Protein AF-0000000072513596 (afdb_homodimer)

Foldseek 3Di:
DAAEAEAEPPHDPVVVVVCVVVVVVVCVVVVDPHYDYHHDPVCPDPVNVVVRVD/DAAEAEAEPPHDPVVVVVCVVVVVVVCVVVVHPHYDYHHDPVCPDPVNVVVRVD

InterPro domains:
  IPR002108 Actin-depolymerising factor homology domain [PF00241] (1-53)
  IPR002108 Actin-depolymerising factor homology domain [PS51263] (1-54)
  IPR01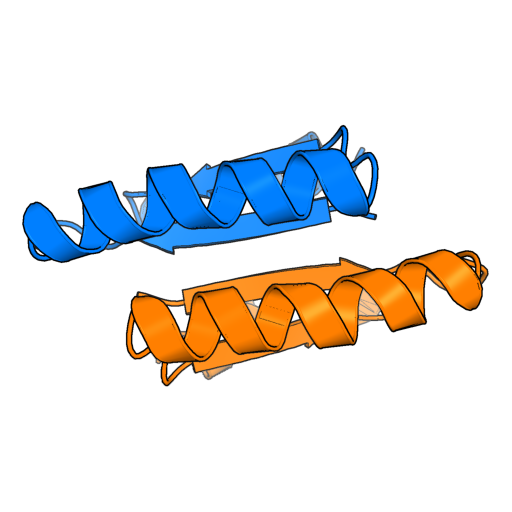1171 Glia maturation factor [PTHR11249] (1-53)
  IPR029006 ADF-H/Gelsolin-like domain superfamily [G3DSA:3.40.20.10] (1-54)

pLDDT: mean 92.99, std 3.48, range [76.69, 97.0]

Structure (mmCIF, N/CA/C/O backbone):
data_AF-0000000072513596-model_v1
#
loop_
_entity.id
_entity.type
_entity.pdbx_description
1 polymer 'ADF-H domain-containing protein'
#
loop_
_atom_site.group_PDB
_atom_site.id
_atom_site.type_symbol
_atom_site.label_atom_id
_atom_site.label_alt_id
_atom_site.label_comp_id
_atom_site.label_asym_id
_atom_site.label_entity_id
_atom_site.label_seq_id
_atom_site.pdbx_PDB_ins_code
_atom_site.Cartn_x
_atom_site.Cartn_y
_atom_site.Cartn_z
_atom_site.occupancy
_atom_site.B_iso_or_equiv
_atom_site.auth_seq_id
_atom_site.auth_comp_id
_atom_site.auth_asym_id
_atom_site.auth_atom_id
_atom_site.pdbx_PDB_model_num
ATOM 1 N N . MET A 1 1 ? -2.111 -9.82 -5.684 1 90.88 1 MET A N 1
ATOM 2 C CA . MET A 1 1 ? -1.51 -8.5 -5.52 1 90.88 1 MET A CA 1
ATOM 3 C C . MET A 1 1 ? -2.508 -7.52 -4.906 1 90.88 1 MET A C 1
ATOM 5 O O . MET A 1 1 ? -3.701 -7.578 -5.203 1 90.88 1 MET A O 1
ATOM 9 N N . CYS A 1 2 ? -2.125 -6.641 -3.889 1 94.62 2 CYS A N 1
ATOM 10 C CA . CYS A 1 2 ? -3.014 -5.723 -3.182 1 94.62 2 CYS A CA 1
ATOM 11 C C . CYS A 1 2 ? -2.299 -4.422 -2.848 1 94.62 2 CYS A C 1
ATOM 13 O O . CYS A 1 2 ? -1.166 -4.434 -2.363 1 94.62 2 CYS A O 1
ATOM 15 N N . LEU A 1 3 ? -2.945 -3.297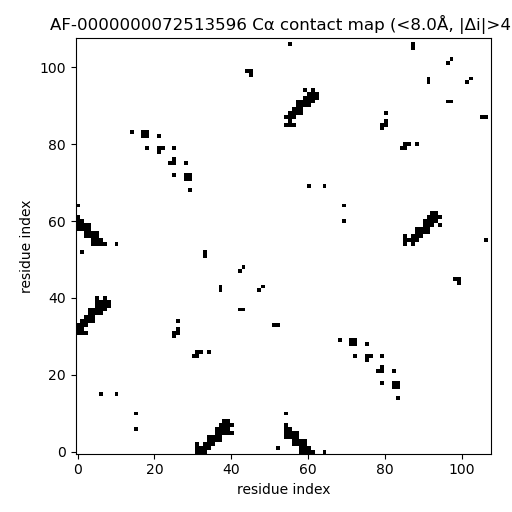 -3.246 1 96.81 3 LEU A N 1
ATOM 16 C CA . LEU A 1 3 ? -2.463 -1.968 -2.889 1 96.81 3 LEU A CA 1
ATOM 17 C C . LEU A 1 3 ? -3.227 -1.416 -1.69 1 96.81 3 LEU A C 1
ATOM 19 O O . LEU A 1 3 ? -4.461 -1.371 -1.702 1 96.81 3 LEU A O 1
ATOM 23 N N . VAL A 1 4 ? -2.477 -1.055 -0.663 1 94.62 4 VAL A N 1
ATOM 24 C CA . VAL A 1 4 ? -3.039 -0.377 0.5 1 94.62 4 VAL A CA 1
ATOM 25 C C . VAL A 1 4 ? -2.414 1.009 0.644 1 94.62 4 VAL A C 1
ATOM 27 O O . VAL A 1 4 ? -1.189 1.146 0.651 1 94.62 4 VAL A O 1
ATOM 30 N N . PHE A 1 5 ? -3.23 2.01 0.774 1 96.38 5 PHE A N 1
ATOM 31 C CA . PHE A 1 5 ? -2.748 3.375 0.959 1 96.38 5 PHE A CA 1
ATOM 32 C C . PHE A 1 5 ? -3.307 3.977 2.242 1 96.38 5 PHE A C 1
ATOM 34 O O . PHE A 1 5 ? -4.523 4.066 2.416 1 96.38 5 PHE A O 1
ATOM 41 N N . TYR A 1 6 ? -2.418 4.328 3.1 1 94.31 6 TYR A N 1
ATOM 42 C CA . TYR A 1 6 ? -2.811 5.031 4.316 1 94.31 6 TYR A CA 1
ATOM 43 C C . TYR A 1 6 ? -2.68 6.539 4.141 1 94.31 6 TYR A C 1
ATOM 45 O O . TYR A 1 6 ? -1.603 7.043 3.812 1 94.31 6 TYR A O 1
ATOM 53 N N . SER A 1 7 ? -3.715 7.16 4.336 1 94.06 7 SER A N 1
ATOM 54 C CA . SER A 1 7 ? -3.805 8.617 4.281 1 94.06 7 SER A CA 1
ATOM 55 C C . SER A 1 7 ? -4.402 9.18 5.562 1 94.06 7 SER A C 1
ATOM 57 O O . SER A 1 7 ? -5.625 9.242 5.711 1 94.06 7 SER A O 1
ATOM 59 N N . PRO A 1 8 ? -3.561 9.625 6.512 1 90.19 8 PRO A N 1
ATOM 60 C CA . PRO A 1 8 ? -4.055 10.094 7.805 1 90.19 8 PRO A CA 1
ATOM 61 C C . PRO A 1 8 ? -4.953 11.32 7.684 1 90.19 8 PRO A C 1
ATOM 63 O O . PRO A 1 8 ? -4.906 12.023 6.672 1 90.19 8 PRO A O 1
ATOM 66 N N . PRO A 1 9 ? -5.715 11.453 8.844 1 89.69 9 PRO A N 1
ATOM 67 C CA . PRO A 1 9 ? -6.539 12.664 8.859 1 89.69 9 PRO A CA 1
ATOM 68 C C . PRO A 1 9 ? -5.711 13.945 8.781 1 89.69 9 PRO A C 1
ATOM 70 O O . PRO A 1 9 ? -4.645 14.039 9.398 1 89.69 9 PRO A O 1
ATOM 73 N N . GLY A 1 10 ? -6.059 14.859 7.98 1 89.75 10 GLY A N 1
ATOM 74 C CA . GLY A 1 10 ? -5.383 16.141 7.855 1 89.75 10 GLY A CA 1
ATOM 75 C C . GLY A 1 10 ? -4.438 16.203 6.672 1 89.75 10 GLY A C 1
ATOM 76 O O . GLY A 1 10 ? -3.74 17.203 6.48 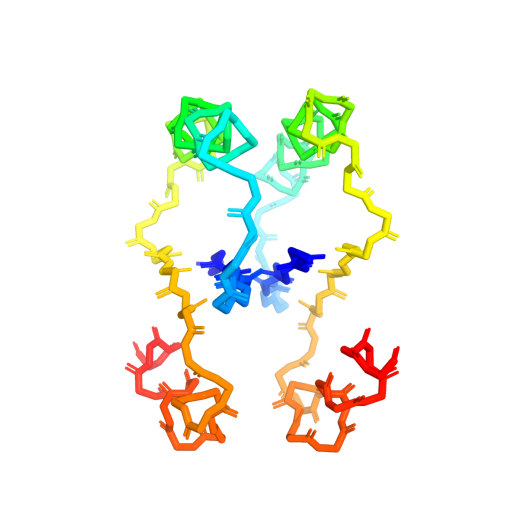1 89.75 10 GLY A O 1
ATOM 77 N N . CYS A 1 11 ? -4.223 15.125 6.113 1 91.88 11 CYS A N 1
ATOM 78 C CA . CYS A 1 11 ? -3.4 15.133 4.906 1 91.88 11 CYS A CA 1
ATOM 79 C C . CYS A 1 11 ? -3.863 16.203 3.936 1 91.88 11 CYS A C 1
ATOM 81 O O . CYS A 1 11 ? -5.047 16.547 3.896 1 91.88 11 CYS A O 1
ATOM 83 N N . SER A 1 12 ? -2.922 16.781 3.133 1 93.25 12 SER A N 1
ATOM 84 C CA . SER A 1 12 ? -3.229 17.812 2.148 1 93.25 12 SER A CA 1
ATOM 85 C C . SER A 1 12 ? -4.223 17.297 1.108 1 93.25 12 SER A C 1
ATOM 87 O O . SER A 1 12 ? -4.008 16.266 0.493 1 93.25 12 SER A O 1
ATOM 89 N N . PRO A 1 13 ? -5.316 18.109 0.848 1 94 13 PRO A N 1
ATOM 90 C CA . PRO A 1 13 ? -6.254 17.734 -0.215 1 94 13 PRO A CA 1
ATOM 91 C C . PRO A 1 13 ? -5.578 17.609 -1.58 1 94 13 PRO A C 1
ATOM 93 O O . PRO A 1 13 ? -5.938 16.734 -2.375 1 94 13 PRO A O 1
ATOM 96 N N . GLU A 1 14 ? -4.68 18.453 -1.83 1 95.81 14 GLU A N 1
ATOM 97 C CA . GLU A 1 14 ? -3.955 18.391 -3.094 1 95.81 14 GLU A CA 1
ATOM 98 C C . GLU A 1 14 ? -3.213 17.078 -3.25 1 95.81 14 GLU A C 1
ATOM 100 O O . GLU A 1 14 ? -3.266 16.438 -4.312 1 95.81 14 GLU A O 1
ATOM 105 N N . LEU A 1 15 ? -2.531 16.625 -2.24 1 93.94 15 LEU A N 1
ATOM 106 C CA . LEU A 1 15 ? -1.828 15.344 -2.275 1 93.94 15 LEU A CA 1
ATOM 107 C C . LEU A 1 15 ? -2.809 14.188 -2.436 1 93.94 15 LEU A C 1
ATOM 109 O O . LEU A 1 15 ? -2.537 13.234 -3.168 1 93.94 15 LEU A O 1
ATOM 113 N N . GLN A 1 16 ? -3.922 14.32 -1.779 1 93.69 16 GLN A N 1
ATOM 114 C CA . GLN A 1 16 ? -4.969 13.312 -1.918 1 93.69 16 GLN A CA 1
ATOM 115 C C . GLN A 1 16 ? -5.465 13.227 -3.357 1 93.69 16 GLN A C 1
ATOM 117 O O . GLN A 1 16 ? -5.691 12.133 -3.881 1 93.69 16 GLN A O 1
ATOM 122 N N . MET A 1 17 ? -5.59 14.414 -3.984 1 95.06 17 MET A N 1
ATOM 123 C CA . MET A 1 17 ? -6.027 14.453 -5.379 1 95.06 17 MET A CA 1
ATOM 124 C C . MET A 1 17 ? -4.961 13.867 -6.297 1 95.06 17 MET A C 1
ATOM 126 O O . MET A 1 17 ? -5.281 13.125 -7.227 1 95.06 17 MET A O 1
ATOM 130 N N . MET A 1 18 ? -3.809 14.172 -6.016 1 95.12 18 MET A N 1
ATOM 131 C CA . MET A 1 18 ? -2.703 13.664 -6.82 1 95.12 18 MET A CA 1
ATOM 132 C C . MET A 1 18 ? -2.598 12.148 -6.691 1 95.12 18 MET A C 1
ATOM 134 O O . MET A 1 18 ? -2.395 11.445 -7.688 1 95.12 18 MET A O 1
ATOM 138 N N . TYR A 1 19 ? -2.777 11.664 -5.434 1 96.62 19 TYR A N 1
ATOM 139 C CA . TYR A 1 19 ? -2.766 10.227 -5.227 1 96.62 19 TYR A CA 1
ATOM 140 C C . TYR A 1 19 ? -3.887 9.555 -6.012 1 96.62 19 TYR A C 1
ATOM 142 O O . TYR A 1 19 ? -3.668 8.531 -6.676 1 96.62 19 TYR A O 1
ATOM 150 N N . ALA A 1 20 ? -5.094 10.016 -5.949 1 94.56 20 ALA A N 1
ATOM 151 C CA . ALA A 1 20 ? -6.23 9.422 -6.648 1 94.56 20 ALA A CA 1
ATOM 152 C C . ALA A 1 20 ? -5.949 9.289 -8.141 1 94.56 20 ALA A C 1
ATOM 154 O O . ALA A 1 20 ? -6.254 8.266 -8.75 1 94.56 20 ALA A O 1
ATOM 155 N N . GLY A 1 21 ? -5.414 10.305 -8.672 1 94.81 21 GLY A N 1
ATOM 156 C CA . GLY A 1 21 ? -5.066 10.266 -10.086 1 94.81 21 GLY A CA 1
ATOM 157 C C . GLY A 1 21 ? -3.977 9.266 -10.406 1 94.81 21 GLY A C 1
ATOM 158 O O . GLY A 1 21 ? -4.117 8.461 -11.328 1 94.81 21 GLY A O 1
ATOM 159 N N . SER A 1 22 ? -2.896 9.305 -9.711 1 96 22 SER A N 1
ATOM 160 C CA . SER A 1 22 ? -1.75 8.438 -9.961 1 96 22 SER A CA 1
ATOM 161 C C . SER A 1 22 ? -2.078 6.984 -9.641 1 96 22 SER A C 1
ATOM 163 O O . SER A 1 22 ? -1.618 6.074 -10.328 1 96 22 SER A O 1
ATOM 165 N N . ARG A 1 23 ? -2.877 6.777 -8.531 1 96.5 23 ARG A N 1
ATOM 166 C CA . ARG A 1 23 ? -3.338 5.441 -8.172 1 96.5 23 ARG A CA 1
ATOM 167 C C . ARG A 1 23 ? -4.09 4.789 -9.328 1 96.5 23 ARG A C 1
ATOM 169 O O . ARG A 1 23 ? -3.891 3.607 -9.609 1 96.5 23 ARG A O 1
ATOM 176 N N . ASN A 1 24 ? -4.902 5.547 -10.031 1 95.94 24 ASN A N 1
ATOM 177 C CA . ASN A 1 24 ? -5.684 5.008 -11.141 1 95.94 24 ASN A CA 1
ATOM 178 C C . ASN A 1 24 ? -4.785 4.488 -12.258 1 95.94 24 ASN A C 1
ATOM 180 O O . ASN A 1 24 ? -5.059 3.438 -12.844 1 95.94 24 ASN A O 1
ATOM 184 N N . ASN A 1 25 ? -3.787 5.238 -12.578 1 96 25 ASN A N 1
ATOM 185 C CA . ASN A 1 25 ? -2.82 4.785 -13.57 1 96 25 ASN A CA 1
ATOM 186 C C . ASN A 1 25 ? -2.166 3.471 -13.164 1 96 25 ASN A C 1
ATOM 188 O O . ASN A 1 25 ? -2.043 2.553 -13.977 1 96 25 ASN A O 1
ATOM 192 N N . LEU A 1 26 ? -1.742 3.395 -11.891 1 96.81 26 LEU A N 1
ATOM 193 C CA . LEU A 1 26 ? -1.109 2.189 -11.359 1 96.81 26 LEU A CA 1
ATOM 194 C C . LEU A 1 26 ? -2.072 1.008 -11.406 1 96.81 26 LEU A C 1
ATOM 196 O O . LEU A 1 26 ? -1.695 -0.09 -11.82 1 96.81 26 LEU A O 1
ATOM 200 N N . VAL A 1 27 ? -3.305 1.256 -11.016 1 96.94 27 VAL A N 1
ATOM 201 C CA . VAL A 1 27 ? -4.336 0.226 -10.984 1 96.94 27 VAL A CA 1
ATOM 202 C C . VAL A 1 27 ? -4.578 -0.31 -12.391 1 96.94 27 VAL A C 1
ATOM 204 O O . VAL A 1 27 ? -4.66 -1.523 -12.594 1 96.94 27 VAL A O 1
ATOM 207 N N . GLN A 1 28 ? -4.672 0.56 -13.32 1 95.81 28 GLN A N 1
ATOM 208 C CA . GLN A 1 28 ? -4.918 0.172 -14.703 1 95.81 28 GLN A CA 1
ATOM 209 C C . GLN A 1 28 ? -3.727 -0.587 -15.281 1 95.81 28 GLN A C 1
ATOM 211 O O . GLN A 1 28 ? -3.898 -1.632 -15.914 1 95.81 28 GLN A O 1
ATOM 216 N N . GLU A 1 29 ? -2.598 -0.135 -15.047 1 94.62 29 GLU A N 1
ATOM 217 C CA . GLU A 1 29 ? -1.391 -0.725 -15.617 1 94.62 29 GLU A CA 1
ATOM 218 C C . GLU A 1 29 ? -1.131 -2.115 -15.047 1 94.62 29 GLU A C 1
ATOM 220 O O . GLU A 1 29 ? -0.703 -3.02 -15.766 1 94.62 29 GLU A O 1
ATOM 225 N N . CYS A 1 30 ? -1.384 -2.314 -13.75 1 95.25 30 CYS A N 1
ATOM 226 C CA . CYS A 1 30 ? -1.04 -3.557 -13.07 1 95.25 30 CYS A CA 1
ATOM 227 C C . CYS A 1 30 ? -2.266 -4.449 -12.906 1 95.25 30 CYS A C 1
ATOM 229 O O . CYS A 1 30 ? -2.188 -5.516 -12.297 1 95.25 30 CYS A O 1
ATOM 231 N N . GLU A 1 31 ? -3.42 -3.967 -13.445 1 92.44 31 GLU A N 1
ATOM 232 C CA . GLU A 1 31 ? -4.688 -4.684 -13.344 1 92.44 31 GLU A CA 1
ATOM 233 C C . GLU A 1 31 ? -4.992 -5.062 -11.898 1 92.44 31 GLU A C 1
ATOM 235 O O . GLU A 1 31 ? -5.336 -6.211 -11.617 1 92.44 31 GLU A O 1
ATOM 240 N N . LEU A 1 32 ? -4.789 -4.148 -11.047 1 94.94 32 LEU A N 1
ATOM 241 C CA . LEU A 1 32 ? -4.996 -4.398 -9.625 1 94.94 32 LEU A CA 1
ATOM 242 C C . LEU A 1 32 ? -6.484 -4.387 -9.289 1 94.94 32 LEU A C 1
ATOM 244 O O . LEU A 1 32 ? -7.164 -3.377 -9.477 1 94.94 32 LEU A O 1
ATOM 248 N N . THR A 1 33 ? -6.945 -5.469 -8.797 1 93.81 33 THR A N 1
ATOM 249 C CA . THR A 1 33 ? -8.352 -5.551 -8.422 1 93.81 33 THR A CA 1
ATOM 250 C C . THR A 1 33 ? -8.531 -5.242 -6.938 1 93.81 33 THR A C 1
ATOM 252 O O . THR A 1 33 ? -9.633 -4.898 -6.5 1 93.81 33 THR A O 1
ATOM 255 N N . LYS A 1 34 ? -7.531 -5.48 -6.164 1 94.12 34 LYS A N 1
ATOM 256 C CA . LYS A 1 34 ? -7.57 -5.191 -4.73 1 94.12 34 LYS A CA 1
ATOM 257 C C . LYS A 1 34 ? -6.762 -3.939 -4.402 1 94.12 34 LYS A C 1
ATOM 259 O O . LYS A 1 34 ? -5.527 -3.963 -4.441 1 94.12 34 LYS A O 1
ATOM 264 N N . ASN A 1 35 ? -7.406 -2.883 -4.156 1 95.69 35 ASN A N 1
ATOM 265 C CA . ASN A 1 35 ? -6.797 -1.614 -3.77 1 95.69 35 ASN A CA 1
ATOM 266 C C . ASN A 1 35 ? -7.699 -0.819 -2.832 1 95.69 35 ASN A C 1
ATOM 268 O O . ASN A 1 35 ? -8.891 -0.646 -3.109 1 95.69 35 ASN A O 1
ATOM 272 N N . PHE A 1 36 ? -7.152 -0.391 -1.759 1 94.5 36 PHE A N 1
ATOM 273 C CA . PHE A 1 36 ? -7.98 0.275 -0.761 1 94.5 36 PHE A CA 1
ATOM 274 C C . PHE A 1 36 ? -7.211 1.397 -0.078 1 94.5 36 PHE A C 1
ATOM 276 O O . PHE A 1 36 ? -5.98 1.368 -0.025 1 94.5 36 PHE A O 1
ATOM 283 N N . GLU A 1 37 ? -8.016 2.303 0.34 1 94.62 37 GLU A N 1
ATOM 284 C CA . GLU A 1 37 ? -7.461 3.441 1.067 1 94.62 37 GLU A CA 1
ATOM 285 C C . GLU A 1 37 ? -7.949 3.461 2.514 1 94.62 37 GLU A C 1
ATOM 287 O O . GLU A 1 37 ? -9.125 3.189 2.783 1 94.62 37 GLU A O 1
ATOM 292 N N . ILE A 1 38 ? -7.066 3.725 3.355 1 93.81 38 ILE A N 1
ATOM 293 C CA . ILE A 1 38 ? -7.383 3.818 4.777 1 93.81 38 ILE A CA 1
ATOM 294 C C . ILE A 1 38 ? -7.105 5.234 5.277 1 93.81 38 ILE A C 1
ATOM 296 O O . ILE A 1 38 ? -6.035 5.789 5.023 1 93.81 38 ILE A O 1
ATOM 300 N N . ARG A 1 39 ? -8.055 5.863 6.012 1 91.62 39 ARG A N 1
ATOM 301 C CA . ARG A 1 39 ? -7.895 7.23 6.496 1 91.62 39 ARG A CA 1
ATOM 302 C C . ARG A 1 39 ? -7.734 7.258 8.008 1 91.62 39 AR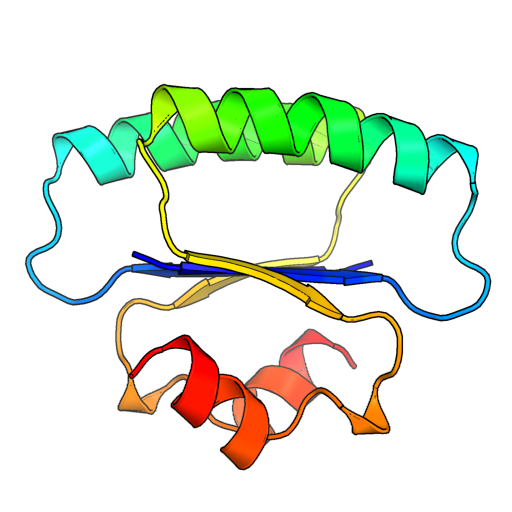G A C 1
ATOM 304 O O . ARG A 1 39 ? -7.113 8.172 8.555 1 91.62 39 ARG A O 1
ATOM 311 N N . ASP A 1 40 ? -8.297 6.25 8.578 1 91.81 40 ASP A N 1
ATOM 312 C CA . ASP A 1 40 ? -8.25 6.125 10.031 1 91.81 40 ASP A CA 1
ATOM 313 C C . ASP A 1 40 ? -7.297 5.008 10.453 1 91.81 40 ASP A C 1
ATOM 315 O O . ASP A 1 40 ? -7.488 3.85 10.078 1 91.81 40 ASP A O 1
ATOM 319 N N . SER A 1 41 ? -6.391 5.418 11.297 1 88.06 41 SER A N 1
ATOM 320 C CA . SER A 1 41 ? -5.395 4.445 11.734 1 88.06 41 SER A CA 1
ATOM 321 C C . SER A 1 41 ? -6.043 3.307 12.516 1 88.06 41 SER A C 1
ATOM 323 O O . SER A 1 41 ? -5.531 2.186 12.531 1 88.06 41 SER A O 1
ATOM 325 N N . GLU A 1 42 ? -7.152 3.6 13.156 1 90.5 42 GLU A N 1
ATOM 326 C CA . GLU A 1 42 ? -7.84 2.568 13.93 1 90.5 42 GLU A CA 1
ATOM 327 C C . GLU A 1 42 ? -8.414 1.486 13.023 1 90.5 42 GLU A C 1
ATOM 329 O O . GLU A 1 42 ? -8.68 0.369 13.469 1 90.5 42 GLU A O 1
ATOM 334 N N . GLU A 1 43 ? -8.586 1.781 11.766 1 92 43 GLU A N 1
ATOM 335 C CA . GLU A 1 43 ? -9.102 0.828 10.781 1 92 43 GLU A CA 1
ATOM 336 C C . GLU A 1 43 ? -7.98 -0.05 10.234 1 92 43 GLU A C 1
ATOM 338 O O . GLU A 1 43 ? -8.242 -1.095 9.633 1 92 43 GLU A O 1
ATOM 343 N N . LEU A 1 44 ? -6.758 0.481 10.391 1 89.44 44 LEU A N 1
ATOM 344 C CA . LEU A 1 44 ? -5.617 -0.286 9.898 1 89.44 44 LEU A CA 1
ATOM 345 C C . LEU A 1 44 ? -5.258 -1.405 10.867 1 89.44 44 LEU A C 1
ATOM 347 O O . LEU A 1 44 ? -4.254 -1.317 11.578 1 89.44 44 LEU A O 1
ATOM 351 N N . THR A 1 45 ? -6.117 -2.396 10.914 1 90.81 45 THR A N 1
ATOM 352 C CA . THR A 1 45 ? -5.918 -3.543 11.797 1 90.81 45 THR A CA 1
ATOM 353 C C . THR A 1 45 ? -5.582 -4.793 10.984 1 90.81 45 THR A C 1
ATOM 355 O O . THR A 1 45 ? -5.805 -4.828 9.773 1 90.81 45 THR A O 1
ATOM 358 N N . GLN A 1 46 ? -5.047 -5.77 11.781 1 91.31 46 GLN A N 1
ATOM 359 C CA . GLN A 1 46 ? -4.793 -7.051 11.125 1 91.31 46 GLN A CA 1
ATOM 360 C C . GLN A 1 46 ? -6.082 -7.656 10.586 1 91.31 46 GLN A C 1
ATOM 362 O O . GLN A 1 46 ? -6.102 -8.203 9.477 1 91.31 46 GLN A O 1
ATOM 367 N N . GLU A 1 47 ? -7.102 -7.559 11.359 1 93.31 47 GLU A N 1
ATOM 368 C CA . GLU A 1 47 ? -8.398 -8.086 10.938 1 93.31 47 GLU A CA 1
ATOM 369 C C . GLU A 1 47 ? -8.867 -7.422 9.648 1 93.31 47 GLU A C 1
ATOM 371 O O . GLU A 1 47 ? -9.344 -8.102 8.734 1 93.31 47 GLU A O 1
ATOM 376 N N . TYR A 1 48 ? -8.82 -6.168 9.578 1 91.94 48 TYR A N 1
ATOM 377 C CA . TYR A 1 48 ? -9.203 -5.422 8.383 1 91.94 48 TYR A CA 1
ATOM 378 C C . TYR A 1 48 ? -8.359 -5.844 7.18 1 91.94 48 TYR A C 1
ATOM 380 O O . TYR A 1 48 ? -8.898 -6.129 6.109 1 91.94 48 TYR A O 1
ATOM 388 N N . LEU A 1 49 ? -7.055 -5.914 7.32 1 89.56 49 LEU A N 1
ATOM 389 C CA . LEU A 1 49 ? -6.141 -6.285 6.246 1 89.56 49 LEU A CA 1
ATOM 390 C C . LEU A 1 49 ? -6.457 -7.684 5.723 1 89.56 49 LEU A C 1
ATOM 392 O O . LEU A 1 49 ? -6.52 -7.898 4.512 1 89.56 49 LEU A O 1
ATOM 396 N N . ASP A 1 50 ? -6.711 -8.555 6.688 1 89.75 50 ASP A N 1
ATOM 397 C CA . ASP A 1 50 ? -7.043 -9.93 6.309 1 89.75 50 ASP A CA 1
ATOM 398 C C . ASP A 1 50 ? -8.328 -9.977 5.484 1 89.75 50 ASP A C 1
ATOM 400 O O . ASP A 1 50 ? -8.445 -10.773 4.551 1 89.75 50 ASP A O 1
ATOM 404 N N . SER A 1 51 ? -9.25 -9.203 5.801 1 92.75 51 SER A N 1
ATOM 405 C CA . SER A 1 51 ? -10.523 -9.188 5.086 1 92.75 51 SER A CA 1
ATOM 406 C C . SER A 1 51 ? -10.352 -8.688 3.658 1 92.75 51 SER A C 1
ATOM 408 O O . SER A 1 51 ? -11.148 -9.016 2.777 1 92.75 51 SER A O 1
ATOM 410 N N . LYS A 1 52 ? -9.391 -7.855 3.451 1 88.88 52 LYS A N 1
ATOM 411 C CA . LYS A 1 52 ? -9.156 -7.281 2.131 1 88.88 52 LYS A CA 1
ATOM 412 C C . LYS A 1 52 ? -8.266 -8.188 1.287 1 88.88 52 LYS A C 1
ATOM 414 O O . LYS A 1 52 ? -8.344 -8.18 0.057 1 88.88 52 LYS A O 1
ATOM 419 N N . LEU A 1 53 ? -7.395 -8.867 1.957 1 84.19 53 LEU A N 1
ATOM 420 C CA . LEU A 1 53 ? -6.465 -9.734 1.248 1 84.19 53 LEU A CA 1
ATOM 421 C C . LEU A 1 53 ? -7.113 -11.078 0.928 1 84.19 53 LEU A C 1
ATOM 423 O O . LEU A 1 53 ? -6.598 -11.844 0.111 1 84.19 53 LEU A O 1
ATOM 427 N N . ALA A 1 54 ? -8.133 -11.445 1.786 1 76.69 54 ALA A N 1
ATOM 428 C CA . ALA A 1 54 ? -8.859 -12.688 1.542 1 76.69 54 ALA A CA 1
ATOM 429 C C . ALA A 1 54 ? -9.508 -12.68 0.16 1 76.69 54 ALA A C 1
ATOM 431 O O . ALA A 1 54 ? -9.828 -11.617 -0.377 1 76.69 54 ALA A O 1
ATOM 432 N N . MET B 1 1 ? 1.351 10.07 5.07 1 91 1 MET B N 1
ATOM 433 C CA . MET B 1 1 ? 0.894 9.227 3.965 1 91 1 MET B CA 1
ATOM 434 C C . MET B 1 1 ? 1.83 8.047 3.758 1 91 1 MET B C 1
ATOM 436 O O . MET B 1 1 ? 3.045 8.172 3.92 1 91 1 MET B O 1
ATOM 440 N N . CYS B 1 2 ? 1.336 6.754 3.529 1 94.62 2 CYS B N 1
ATOM 441 C CA . CYS B 1 2 ? 2.141 5.543 3.398 1 94.62 2 CYS B CA 1
ATOM 442 C C . CYS B 1 2 ? 1.534 4.594 2.371 1 94.62 2 CYS B C 1
ATOM 444 O O . CYS B 1 2 ? 0.327 4.348 2.385 1 94.62 2 CYS B O 1
ATOM 446 N N . LEU B 1 3 ? 2.391 4.176 1.419 1 96.81 3 LEU B N 1
ATOM 447 C CA . LEU B 1 3 ? 2.008 3.166 0.437 1 96.81 3 LEU B CA 1
ATOM 448 C C . LEU B 1 3 ? 2.531 1.791 0.837 1 96.81 3 LEU B C 1
ATOM 450 O O . LEU B 1 3 ? 3.729 1.627 1.087 1 96.81 3 LEU B O 1
ATOM 454 N N . VAL B 1 4 ? 1.618 0.855 0.944 1 94.62 4 VAL B N 1
ATOM 455 C CA . VAL B 1 4 ? 1.972 -0.542 1.179 1 94.62 4 VAL B CA 1
ATOM 456 C C . VAL B 1 4 ? 1.501 -1.397 0.005 1 94.62 4 VAL B C 1
ATOM 458 O O . VAL B 1 4 ? 0.331 -1.34 -0.383 1 94.62 4 VAL B O 1
ATOM 461 N N . PHE B 1 5 ? 2.371 -2.197 -0.54 1 96.38 5 PHE B N 1
ATOM 462 C CA . PHE B 1 5 ? 2.029 -3.09 -1.641 1 96.38 5 PHE B CA 1
ATOM 463 C C . PHE B 1 5 ? 2.332 -4.539 -1.278 1 96.38 5 PHE B C 1
ATOM 465 O O . PHE B 1 5 ? 3.475 -4.879 -0.965 1 96.38 5 PHE B O 1
ATOM 472 N N . TYR B 1 6 ? 1.294 -5.32 -1.298 1 94.25 6 TYR B N 1
ATOM 473 C CA . TYR B 1 6 ? 1.467 -6.754 -1.087 1 94.25 6 TYR B CA 1
ATOM 474 C C . TYR B 1 6 ? 1.56 -7.492 -2.416 1 94.25 6 TYR B C 1
ATOM 476 O O . TYR B 1 6 ? 0.656 -7.398 -3.25 1 94.25 6 TYR B O 1
ATOM 484 N N . SER B 1 7 ? 2.594 -8.133 -2.557 1 94 7 SER B N 1
ATOM 485 C CA . SER B 1 7 ? 2.869 -8.961 -3.729 1 94 7 SER B CA 1
ATOM 486 C C . SER B 1 7 ? 3.221 -10.391 -3.33 1 94 7 SER B C 1
ATOM 488 O O . SER B 1 7 ? 4.375 -10.68 -3.004 1 94 7 SER B O 1
ATOM 490 N N . PRO B 1 8 ? 2.242 -11.305 -3.35 1 90.25 8 PRO B N 1
ATOM 491 C CA . PRO B 1 8 ? 2.48 -12.672 -2.893 1 90.25 8 PRO B CA 1
ATOM 492 C C . PRO B 1 8 ? 3.521 -13.406 -3.736 1 90.25 8 PRO B C 1
ATOM 494 O O . PRO B 1 8 ? 3.791 -13.008 -4.871 1 90.25 8 PRO B O 1
ATOM 497 N N . PRO B 1 9 ? 4.023 -14.5 -3.029 1 89.81 9 PRO B N 1
ATOM 498 C CA . PRO B 1 9 ? 4.953 -15.328 -3.805 1 89.81 9 PRO B CA 1
ATOM 499 C C . PRO B 1 9 ? 4.316 -15.914 -5.059 1 89.81 9 PRO B C 1
ATOM 501 O O . PRO B 1 9 ? 3.156 -16.344 -5.027 1 89.81 9 PRO B O 1
ATOM 504 N N . GLY B 1 10 ? 4.973 -15.867 -6.156 1 89.81 10 GLY B N 1
ATOM 505 C CA . GLY B 1 10 ? 4.492 -16.438 -7.402 1 89.81 10 GLY B CA 1
ATOM 506 C C . GLY B 1 10 ? 3.857 -15.422 -8.328 1 89.81 10 GLY B C 1
ATOM 507 O O . GLY B 1 10 ? 3.354 -15.781 -9.398 1 89.81 10 GLY B O 1
ATOM 508 N N . CYS B 1 11 ? 3.645 -14.32 -7.82 1 91.88 11 CYS B N 1
ATOM 509 C CA . CYS B 1 11 ? 3.129 -13.258 -8.68 1 91.88 11 CYS B CA 1
ATOM 510 C C . CYS B 1 11 ? 3.936 -13.164 -9.969 1 91.88 11 CYS B C 1
ATOM 512 O O . CYS B 1 11 ? 5.129 -13.477 -9.984 1 91.88 11 CYS B O 1
ATOM 514 N N . SER B 1 12 ? 3.293 -12.742 -11.086 1 93.19 12 SER B N 1
ATOM 515 C CA . SER B 1 12 ? 3.949 -12.594 -12.383 1 93.19 12 SER B CA 1
ATOM 516 C C . SER B 1 12 ? 5.09 -11.586 -12.312 1 93.19 12 SER B C 1
ATOM 518 O O . SER B 1 12 ? 4.898 -10.453 -11.859 1 93.19 12 SER B O 1
ATOM 520 N N . PRO B 1 13 ? 6.301 -11.969 -12.828 1 93.94 13 PRO B N 1
ATOM 521 C CA . PRO B 1 13 ? 7.41 -11.016 -12.891 1 93.94 13 PRO B CA 1
ATOM 522 C C . PRO B 1 13 ? 7.078 -9.773 -13.711 1 93.94 13 PRO B C 1
ATOM 524 O O . PRO B 1 13 ? 7.508 -8.672 -13.367 1 93.94 13 PRO B O 1
ATOM 527 N N . GLU B 1 14 ? 6.367 -9.961 -14.727 1 95.81 14 GLU B N 1
ATOM 528 C CA . GLU B 1 14 ? 5.965 -8.828 -15.555 1 95.81 14 GLU B CA 1
ATOM 529 C C . GLU B 1 14 ? 5.125 -7.832 -14.766 1 95.81 14 GLU B C 1
ATOM 531 O O . GLU B 1 14 ? 5.355 -6.621 -14.836 1 95.81 14 GLU B O 1
ATOM 536 N N . LEU B 1 15 ? 4.188 -8.289 -14 1 93.94 15 LEU B N 1
ATOM 537 C CA . LEU B 1 15 ? 3.361 -7.422 -13.172 1 93.94 15 LEU B CA 1
ATOM 538 C C . LEU B 1 15 ? 4.203 -6.734 -12.102 1 93.94 15 LEU B C 1
ATOM 540 O O . LEU B 1 15 ? 3.996 -5.555 -11.805 1 93.94 15 LEU B O 1
ATOM 544 N N . GLN B 1 16 ? 5.133 -7.457 -11.602 1 93.75 16 GLN B N 1
ATOM 545 C CA . GLN B 1 16 ? 6.051 -6.879 -10.625 1 93.75 16 GLN B CA 1
ATOM 546 C C . GLN B 1 16 ? 6.863 -5.742 -11.242 1 93.75 16 GLN B C 1
ATOM 548 O O . GLN B 1 16 ? 7.07 -4.707 -10.609 1 93.75 16 GLN B O 1
ATOM 553 N N . MET B 1 17 ? 7.289 -5.965 -12.477 1 95.06 17 MET B N 1
ATOM 554 C CA . MET B 1 17 ? 8.047 -4.93 -13.172 1 95.06 17 MET B CA 1
ATOM 555 C C . MET B 1 17 ? 7.168 -3.717 -13.469 1 95.06 17 MET B C 1
ATOM 557 O O . MET B 1 17 ? 7.605 -2.576 -13.312 1 95.06 17 MET B O 1
ATOM 561 N N . MET B 1 18 ? 6.004 -3.977 -13.859 1 95.19 18 MET B N 1
ATOM 562 C CA . MET B 1 18 ? 5.066 -2.896 -14.156 1 95.19 18 MET B CA 1
ATOM 563 C C . MET B 1 18 ? 4.75 -2.09 -12.898 1 95.19 18 MET B C 1
ATOM 565 O O . MET B 1 18 ? 4.707 -0.859 -12.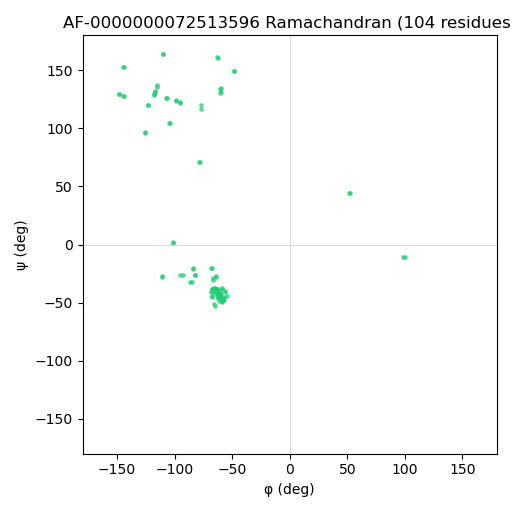945 1 95.19 18 MET B O 1
ATOM 569 N N . TYR B 1 19 ? 4.594 -2.857 -11.75 1 96.62 19 TYR B N 1
ATOM 570 C CA . TYR B 1 19 ? 4.355 -2.176 -10.484 1 96.62 19 TYR B CA 1
ATOM 571 C C . TYR B 1 19 ? 5.539 -1.289 -10.109 1 96.62 19 TYR B C 1
ATOM 573 O O . TYR B 1 19 ? 5.355 -0.136 -9.711 1 96.62 19 TYR B O 1
ATOM 581 N N . ALA B 1 20 ? 6.727 -1.736 -10.195 1 94.56 20 ALA B N 1
ATOM 582 C CA . ALA B 1 20 ? 7.91 -0.964 -9.836 1 94.56 20 ALA B CA 1
ATOM 583 C C . ALA B 1 20 ? 7.977 0.34 -10.625 1 94.56 20 ALA B C 1
ATOM 585 O O . ALA B 1 20 ? 8.289 1.396 -10.07 1 94.56 20 ALA B O 1
ATOM 586 N N . GLY B 1 21 ? 7.73 0.235 -11.836 1 94.94 21 GLY B N 1
ATOM 587 C CA . GLY B 1 21 ? 7.727 1.426 -12.672 1 94.94 21 GLY B CA 1
ATOM 588 C C . GLY B 1 21 ? 6.625 2.406 -12.305 1 94.94 21 GLY B C 1
ATOM 589 O O . GLY B 1 21 ? 6.883 3.6 -12.141 1 94.94 21 GLY B O 1
ATOM 590 N N . SER B 1 22 ? 5.41 1.955 -12.242 1 96.12 22 SER B N 1
ATOM 591 C CA . SER B 1 22 ? 4.262 2.807 -11.953 1 96.12 22 SER B CA 1
ATOM 592 C C . SER B 1 22 ? 4.324 3.365 -10.539 1 96.12 22 SER B C 1
ATOM 594 O O . SER B 1 22 ? 3.928 4.508 -10.297 1 96.12 22 SER B O 1
ATOM 596 N N . ARG B 1 23 ? 4.812 2.502 -9.57 1 96.62 23 ARG B N 1
ATOM 597 C CA . ARG B 1 23 ? 5.008 2.943 -8.188 1 96.62 23 ARG B CA 1
ATOM 598 C C . ARG B 1 23 ? 5.93 4.16 -8.133 1 96.62 23 ARG B C 1
ATOM 600 O O . ARG B 1 23 ? 5.664 5.109 -7.391 1 96.62 23 ARG B O 1
ATOM 607 N N . ASN B 1 24 ? 6.984 4.191 -8.922 1 96.06 24 ASN B N 1
ATOM 608 C CA . ASN B 1 24 ? 7.934 5.301 -8.922 1 96.06 24 ASN B CA 1
ATOM 609 C C . ASN B 1 24 ? 7.266 6.609 -9.336 1 96.06 24 ASN B C 1
ATOM 611 O O . ASN B 1 24 ? 7.535 7.66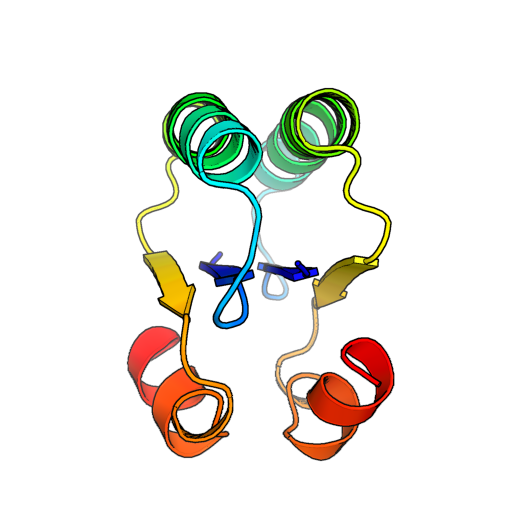 -8.75 1 96.06 24 ASN B O 1
ATOM 615 N N . ASN B 1 25 ? 6.473 6.531 -10.344 1 96 25 ASN B N 1
ATOM 616 C CA . ASN B 1 25 ? 5.719 7.711 -10.758 1 96 25 ASN B CA 1
ATOM 617 C C . ASN B 1 25 ? 4.832 8.234 -9.633 1 96 25 ASN B C 1
ATOM 619 O O . ASN B 1 25 ? 4.793 9.438 -9.375 1 96 25 ASN B O 1
ATOM 623 N N . LEU B 1 26 ? 4.102 7.332 -9 1 96.88 26 LEU B N 1
ATOM 624 C CA . LEU B 1 26 ? 3.223 7.695 -7.891 1 96.88 26 LEU B CA 1
ATOM 625 C C . LEU B 1 26 ? 4.02 8.305 -6.742 1 96.88 26 LEU B C 1
ATOM 627 O O . LEU B 1 26 ? 3.623 9.328 -6.18 1 96.88 26 LEU B O 1
ATOM 631 N N . VAL B 1 27 ? 5.164 7.688 -6.414 1 97 27 VAL B N 1
ATOM 632 C CA . VAL B 1 27 ? 6.027 8.141 -5.328 1 97 27 VAL B CA 1
ATOM 633 C C . VAL B 1 27 ? 6.527 9.555 -5.621 1 97 27 VAL B C 1
ATOM 635 O O . VAL B 1 27 ? 6.512 10.414 -4.742 1 97 27 VAL B O 1
ATOM 638 N N . GLN B 1 28 ? 6.93 9.766 -6.793 1 95.94 28 GLN B N 1
ATOM 639 C CA . GLN B 1 28 ? 7.449 11.07 -7.188 1 95.94 28 GLN B CA 1
ATOM 640 C C . GLN B 1 28 ? 6.352 12.125 -7.18 1 95.94 28 GLN B C 1
ATOM 642 O O . GLN B 1 28 ? 6.539 13.227 -6.648 1 95.94 28 GLN B O 1
ATOM 647 N N . GLU B 1 29 ? 5.25 11.828 -7.703 1 94.75 29 GLU B N 1
ATOM 648 C CA . GLU B 1 29 ? 4.152 12.781 -7.832 1 94.75 29 GLU B CA 1
ATOM 649 C C . GLU B 1 29 ? 3.596 13.164 -6.465 1 94.75 29 GLU B C 1
ATOM 651 O O . GLU B 1 29 ? 3.254 14.328 -6.234 1 94.75 29 GLU B O 1
ATOM 656 N N . CYS B 1 30 ? 3.502 12.211 -5.516 1 95.25 30 CYS B N 1
ATOM 657 C CA . CYS B 1 30 ? 2.859 12.438 -4.227 1 95.25 30 CYS B CA 1
ATOM 658 C C . CYS B 1 30 ? 3.895 12.68 -3.135 1 95.25 30 CYS B C 1
ATOM 660 O O . CYS B 1 30 ? 3.545 12.812 -1.962 1 95.25 30 CYS B O 1
ATOM 662 N N . GLU B 1 31 ? 5.199 12.672 -3.549 1 92.56 31 GLU B N 1
ATOM 663 C CA . GLU B 1 31 ? 6.309 12.852 -2.617 1 92.56 31 GLU B CA 1
ATOM 664 C C . GLU B 1 31 ? 6.207 11.875 -1.448 1 92.56 31 GLU B C 1
ATOM 666 O O . GLU B 1 31 ? 6.328 12.273 -0.288 1 92.56 31 GLU B O 1
ATOM 671 N N . LEU B 1 32 ? 5.918 10.688 -1.764 1 95.12 32 LEU B N 1
ATOM 672 C CA . LEU B 1 32 ? 5.746 9.664 -0.737 1 95.12 32 LEU B CA 1
ATOM 673 C C . LEU B 1 32 ? 7.094 9.195 -0.203 1 95.12 32 LEU B C 1
ATOM 675 O O . LEU B 1 32 ? 7.902 8.641 -0.95 1 95.12 32 LEU B O 1
ATOM 679 N N . THR B 1 33 ? 7.305 9.422 1.028 1 93.81 33 THR B N 1
ATOM 680 C CA . THR B 1 33 ? 8.562 8.992 1.634 1 93.81 33 THR B CA 1
ATOM 681 C C . THR B 1 33 ? 8.422 7.605 2.248 1 93.81 33 THR B C 1
ATOM 683 O O . THR B 1 33 ? 9.414 6.91 2.463 1 93.81 33 THR B O 1
ATOM 686 N N . LYS B 1 34 ? 7.238 7.234 2.639 1 94.12 34 LYS B N 1
ATOM 687 C CA . LYS B 1 34 ? 6.973 5.914 3.205 1 94.12 34 LYS B CA 1
ATOM 688 C C . LYS B 1 34 ? 6.27 5.016 2.195 1 94.12 34 LYS B C 1
ATOM 690 O O . LYS B 1 34 ? 5.086 5.207 1.902 1 94.12 34 LYS B O 1
ATOM 695 N N . ASN B 1 35 ? 6.949 4.125 1.65 1 95.75 35 ASN B N 1
ATOM 696 C CA . ASN B 1 35 ? 6.426 3.146 0.705 1 95.75 35 ASN B CA 1
ATOM 697 C C . ASN B 1 35 ? 7.168 1.817 0.804 1 95.75 35 ASN B C 1
ATOM 699 O O . ASN B 1 35 ? 8.398 1.789 0.805 1 95.75 35 ASN B O 1
ATOM 703 N N . PHE B 1 36 ? 6.426 0.771 0.916 1 94.56 36 PHE B N 1
ATOM 704 C CA . PHE B 1 36 ? 7.062 -0.522 1.142 1 94.56 36 PHE B CA 1
ATOM 705 C C . PHE B 1 36 ? 6.305 -1.632 0.423 1 94.56 36 PHE B C 1
ATOM 707 O O . PHE B 1 36 ? 5.105 -1.505 0.167 1 94.56 36 PHE B O 1
ATOM 714 N N . GLU B 1 37 ? 7.105 -2.605 0.133 1 94.75 37 GLU B N 1
ATOM 715 C CA . GLU B 1 37 ? 6.547 -3.793 -0.506 1 94.75 37 GLU B CA 1
ATOM 716 C C . GLU B 1 37 ? 6.68 -5.02 0.392 1 94.75 37 GLU B C 1
ATOM 718 O O . GLU B 1 37 ? 7.711 -5.215 1.035 1 94.75 37 GLU B O 1
ATOM 723 N N . ILE B 1 38 ? 5.648 -5.734 0.443 1 93.81 38 ILE B N 1
ATOM 724 C CA . ILE B 1 38 ? 5.633 -6.965 1.23 1 93.81 38 ILE B CA 1
ATOM 725 C C . ILE B 1 38 ? 5.418 -8.164 0.311 1 93.81 38 ILE B C 1
ATOM 727 O O . ILE B 1 38 ? 4.516 -8.156 -0.527 1 93.81 38 ILE B O 1
ATOM 731 N N . ARG B 1 39 ? 6.238 -9.242 0.439 1 91.62 39 ARG B N 1
ATOM 732 C CA . ARG B 1 39 ? 6.133 -10.422 -0.419 1 91.62 39 ARG B CA 1
ATOM 733 C C . ARG B 1 39 ? 5.621 -11.6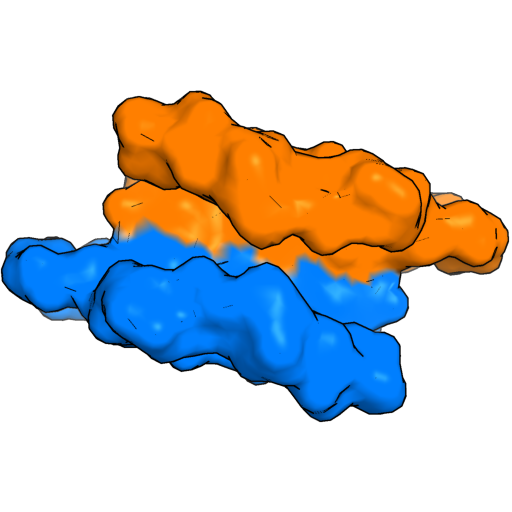25 0.363 1 91.62 39 ARG B C 1
ATOM 735 O O . ARG B 1 39 ? 4.988 -12.516 -0.205 1 91.62 39 ARG B O 1
ATOM 742 N N . ASP B 1 40 ? 5.93 -11.555 1.613 1 91.81 40 ASP B N 1
ATOM 743 C CA . ASP B 1 40 ? 5.523 -12.641 2.504 1 91.81 40 ASP B CA 1
ATOM 744 C C . ASP B 1 40 ? 4.375 -12.211 3.408 1 91.81 40 ASP B C 1
ATOM 746 O O . ASP B 1 40 ? 4.504 -11.25 4.172 1 91.81 40 ASP B O 1
ATOM 750 N N . SER B 1 41 ? 3.346 -13.031 3.34 1 88.12 41 SER B N 1
ATOM 751 C CA . SER B 1 41 ? 2.168 -12.695 4.129 1 88.12 41 SER B CA 1
ATOM 752 C C . SER B 1 41 ? 2.477 -12.727 5.621 1 88.12 41 SER B C 1
ATOM 754 O O . SER B 1 41 ? 1.84 -12.016 6.406 1 88.12 41 SER B O 1
ATOM 756 N N . GLU B 1 42 ? 3.439 -13.523 6.004 1 90.56 42 GLU B N 1
ATOM 757 C CA . GLU B 1 42 ? 3.797 -13.617 7.414 1 90.56 42 GLU B CA 1
ATOM 758 C C . GLU B 1 42 ? 4.434 -12.32 7.91 1 90.56 42 GLU B C 1
ATOM 760 O O . GLU B 1 42 ? 4.453 -12.047 9.109 1 90.56 42 GLU B O 1
ATOM 765 N N . GLU B 1 43 ? 4.93 -11.516 7.02 1 91.94 43 GLU B N 1
ATOM 766 C CA . GLU B 1 43 ? 5.535 -10.227 7.355 1 91.94 43 GLU B CA 1
ATOM 767 C C . GLU B 1 43 ? 4.477 -9.133 7.488 1 91.94 43 GLU B C 1
ATOM 769 O O . GLU B 1 43 ? 4.742 -8.07 8.047 1 91.94 43 GLU B O 1
ATOM 774 N N . LEU B 1 44 ? 3.328 -9.438 6.875 1 89.38 44 LEU B N 1
ATOM 775 C CA . LEU B 1 44 ? 2.246 -8.461 6.945 1 89.38 44 LEU B CA 1
ATOM 776 C C . LEU B 1 44 ? 1.533 -8.539 8.297 1 89.38 44 LEU B C 1
ATOM 778 O O . LEU B 1 44 ? 0.417 -9.055 8.383 1 89.38 44 LEU B O 1
ATOM 782 N N . THR B 1 45 ? 2.221 -8.086 9.312 1 90.88 45 THR B N 1
ATOM 783 C CA . THR B 1 45 ? 1.681 -8.086 10.664 1 90.88 45 THR B CA 1
ATOM 784 C C . THR B 1 45 ? 1.384 -6.664 11.133 1 90.88 45 THR B C 1
ATOM 786 O O . THR B 1 45 ? 1.869 -5.699 10.539 1 90.88 45 THR B O 1
ATOM 789 N N . GLN B 1 46 ? 0.582 -6.668 12.219 1 91.5 46 GLN B N 1
ATOM 790 C CA . GLN B 1 46 ? 0.327 -5.363 12.812 1 91.5 46 GLN B CA 1
ATOM 791 C C . GLN B 1 46 ? 1.621 -4.719 13.297 1 91.5 46 GLN B C 1
ATOM 793 O O . GLN B 1 46 ? 1.822 -3.512 13.133 1 91.5 46 GLN B O 1
ATOM 798 N N . GLU B 1 47 ? 2.422 -5.512 13.898 1 93.31 47 GLU B N 1
ATOM 799 C CA . GLU B 1 47 ? 3.701 -5.012 14.391 1 93.31 47 GLU B CA 1
ATOM 800 C C . GLU B 1 47 ? 4.539 -4.426 13.258 1 93.31 47 GLU B C 1
ATOM 802 O O . GLU B 1 47 ? 5.129 -3.354 13.406 1 93.31 47 GLU B O 1
ATOM 807 N N . TYR B 1 48 ? 4.688 -5.102 12.203 1 91.94 48 TYR B N 1
ATOM 808 C CA . TYR B 1 48 ? 5.426 -4.633 11.031 1 91.94 48 TYR B CA 1
ATOM 809 C C . TYR B 1 48 ? 4.84 -3.326 10.508 1 91.94 48 TYR B C 1
ATOM 811 O O . TYR B 1 48 ? 5.57 -2.363 10.273 1 91.94 48 TYR B O 1
ATOM 819 N N . LEU B 1 49 ? 3.504 -3.248 10.344 1 89.56 49 LEU B N 1
ATOM 820 C CA . LEU B 1 49 ? 2.828 -2.062 9.828 1 89.56 49 LEU B CA 1
ATOM 821 C C . LEU B 1 49 ? 3.082 -0.859 10.734 1 89.56 49 LEU B C 1
ATOM 823 O O . LEU B 1 49 ? 3.398 0.23 10.25 1 89.56 49 LEU B O 1
ATOM 827 N N . ASP B 1 50 ? 3.01 -1.142 12.016 1 89.88 50 ASP B N 1
ATOM 828 C CA . ASP B 1 50 ? 3.252 -0.072 12.977 1 89.88 50 ASP B CA 1
ATOM 829 C C . ASP B 1 50 ? 4.68 0.462 12.859 1 89.88 50 ASP B C 1
ATOM 831 O O . ASP B 1 50 ? 4.91 1.664 13 1 89.88 50 ASP B O 1
ATOM 835 N N . SER B 1 51 ? 5.566 -0.349 12.648 1 92.62 51 SER B N 1
ATOM 836 C CA . SER B 1 51 ? 6.961 0.063 12.547 1 92.62 51 SER B CA 1
ATOM 837 C C . SER B 1 51 ? 7.191 0.925 11.312 1 92.62 51 SER B C 1
ATOM 839 O O . SER B 1 51 ? 8.117 1.74 11.281 1 92.62 51 SER B O 1
ATOM 841 N N . LYS B 1 52 ? 6.457 0.715 10.297 1 88.56 52 LYS B N 1
ATOM 842 C CA . LYS B 1 52 ? 6.609 1.458 9.047 1 88.56 52 LYS B CA 1
ATOM 843 C C . LYS B 1 52 ? 5.84 2.775 9.094 1 88.56 52 LYS B C 1
ATOM 845 O O . LYS B 1 52 ? 6.211 3.74 8.422 1 88.56 52 LYS B O 1
ATOM 850 N N . LEU B 1 53 ? 4.738 2.744 9.805 1 84.19 53 LEU B N 1
ATOM 851 C CA . LEU B 1 53 ? 3.9 3.938 9.891 1 84.19 53 LEU B CA 1
ATOM 852 C C . LEU B 1 53 ? 4.438 4.902 10.938 1 84.19 53 LEU B C 1
ATOM 854 O O . LEU B 1 53 ? 4.035 6.07 10.977 1 84.19 53 LEU B O 1
ATOM 858 N N . ALA B 1 54 ? 5.172 4.32 11.93 1 76.69 54 ALA B N 1
ATOM 859 C CA . ALA B 1 54 ? 5.781 5.156 12.961 1 76.69 54 ALA B CA 1
ATOM 860 C C . ALA B 1 54 ? 6.746 6.168 12.352 1 76.69 54 ALA B C 1
ATOM 862 O O . ALA B 1 54 ? 7.309 5.926 11.281 1 76.69 54 ALA B O 1
#

Solvent-accessible surface area (backbone atoms only — not comparable to full-atom values): 6139 Å² total; per-residue (Å²): 101,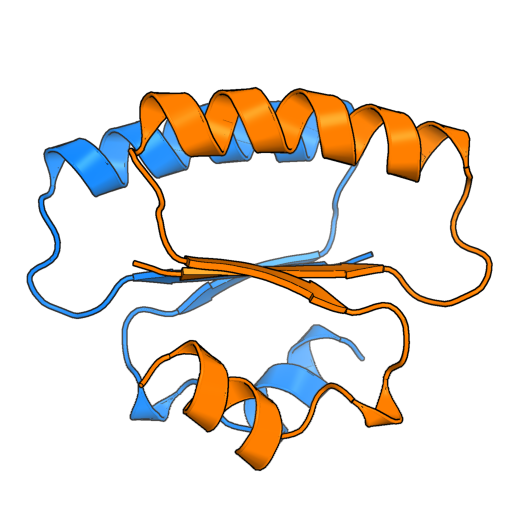38,42,40,34,40,42,48,83,82,60,58,66,66,49,52,51,48,40,57,55,40,48,49,54,38,33,63,73,49,65,52,83,39,68,50,77,41,49,49,72,87,60,70,36,58,69,50,49,49,65,63,73,98,102,38,42,40,35,41,43,49,83,83,59,58,66,66,48,52,52,47,41,56,56,40,49,50,54,39,32,62,74,50,65,51,84,38,68,49,75,40,48,49,72,86,61,71,36,58,68,50,49,48,64,64,73,98

Sequence (108 aa):
MCLVFYSPPGCSPELQMMYAGSRNNLVQECELTKNFEIRDSEELTQEYLDSKLAMCLVFYSPPGCSPELQMMYAGSRNNLVQECELTKNFEIRDSEELTQEYLDSKLA

Radius of gyration: 13.11 Å; Cα contacts (8 Å, |Δi|>4): 146; chains: 2; bounding box: 19×35×30 Å

Organism: Oesophagostomum dentatum (NCBI:txid61180)

Nearest PDB structures (foldseek):
  3l50-assembly2_B  TM=8.111E-01  e=6.030E-05  Homo sapiens
  1vkk-assembly1_A  TM=8.396E-01  e=1.726E-04  Mus musculus
  8v54-assembly1_C  TM=4.737E-01  e=2.567E+00  Homo sapiens
  8d42-assembly1_C  TM=4.614E-01  e=5.175E+00  Homo sapiens
  3l50-assembly2_B  TM=8.085E-01  e=5.215E-05  Homo sapiens

Secondary structure (DSSP, 8-state):
-EEEEE--TT--HHHHHHHHHHHHHHHHHHT---EEEE--GGG--HHHHHHHH-/-EEEEE--TT--HHHHHHHHHHHHHHHHHHT---EEEE--GGG--HHHHHHHH-